Protein AF-A0A1A8XF17-F1 (afdb_monomer)

Nearest PDB structures (foldseek):
  6h8q-assembly1_A  TM=2.492E-01  e=9.725E+00  Saccharomyces cerevisiae S288C

Radius of gyration: 19.48 Å; Cα contacts (8 Å, |Δi|>4): 52; chains: 1; bounding box: 43×56×42 Å

Sequence (97 aa):
MRPCSSDVCLSSSQPVGAMLSAMKELVDPFCLPIRSVDDAQTIVREIEALLSRQNLSLRPPPPMPNTCCGRGCNGCVWQGYYEALAYWREQAERLLR

InterPro domains:
  IPR019180 Oxidoreductase-like, N-terminal [PF09791] (58-94)

Secondary structure (DSSP, 8-state):
---------------HHHHHHHTTTTS-TTT----SHHHHHHHHHHHHHHHHHTT---PPPPPPPS---SS-TTSSSHHHHHHHHHHHHHHHHHHH-

pLDDT: mean 73.59, std 17.93, range [39.44, 94.0]

Organism: NCBI:txid1860102

Foldseek 3Di:
DDDDDDDDDPPPDDDPPVVVVVVCVVDDLLPQDPPDPVNLVVSLVVLVVLCVVVVHDDDHQDDQDPDDPPPDPPDDRNVVSVVSSNVSSVVSVVVND

Structure (mmCIF, N/CA/C/O backbone):
data_AF-A0A1A8XF17-F1
#
_entry.id   AF-A0A1A8XF17-F1
#
loop_
_atom_site.group_PDB
_atom_site.id
_atom_site.type_symbol
_atom_site.label_atom_id
_atom_site.label_alt_id
_atom_site.label_comp_id
_atom_site.label_asym_id
_atom_site.label_entity_id
_atom_site.label_seq_id
_atom_site.pdbx_PDB_ins_code
_atom_site.Cartn_x
_atom_site.Cartn_y
_atom_site.Cartn_z
_atom_site.occupancy
_atom_site.B_iso_or_equiv
_atom_site.auth_seq_id
_atom_site.auth_comp_id
_atom_site.auth_asym_id
_atom_site.auth_atom_id
_atom_site.pdbx_PDB_model_num
ATOM 1 N N . MET A 1 1 ? 32.455 -46.527 24.607 1.00 44.56 1 MET A N 1
ATOM 2 C CA . MET A 1 1 ? 31.786 -46.007 23.396 1.00 44.56 1 MET A CA 1
ATOM 3 C C . MET A 1 1 ? 30.676 -45.055 23.825 1.00 44.56 1 MET A C 1
ATOM 5 O O . MET A 1 1 ? 29.639 -45.506 24.286 1.00 44.56 1 MET A O 1
ATOM 9 N N . ARG A 1 2 ? 30.938 -43.746 23.778 1.00 47.09 2 ARG A N 1
ATOM 10 C CA . ARG A 1 2 ? 29.970 -42.657 23.984 1.00 47.09 2 ARG A CA 1
ATOM 11 C C . ARG A 1 2 ? 30.159 -41.701 22.802 1.00 47.09 2 ARG A C 1
ATOM 13 O O . ARG A 1 2 ? 31.319 -41.402 22.516 1.00 47.09 2 ARG A O 1
ATOM 20 N N . PRO A 1 3 ? 29.107 -41.290 22.083 1.00 50.91 3 PRO A N 1
ATOM 21 C CA . PRO A 1 3 ? 29.280 -40.431 20.923 1.00 50.91 3 PRO A CA 1
ATOM 22 C C . PRO A 1 3 ? 29.590 -38.990 21.345 1.00 50.91 3 PRO A C 1
ATOM 24 O O . PRO A 1 3 ? 29.044 -38.479 22.324 1.00 50.91 3 PRO A O 1
ATOM 27 N N . CYS A 1 4 ? 30.482 -38.361 20.577 1.00 45.56 4 CYS A N 1
ATOM 28 C CA . CYS A 1 4 ? 30.626 -36.915 20.469 1.00 45.56 4 CYS A CA 1
ATOM 29 C C . CYS A 1 4 ? 29.261 -36.274 20.209 1.00 45.56 4 CYS A C 1
ATOM 31 O O . CYS A 1 4 ? 28.590 -36.645 19.251 1.00 45.56 4 CYS A O 1
ATOM 33 N N . SER A 1 5 ? 28.906 -35.263 20.996 1.00 49.75 5 SER A N 1
ATOM 34 C CA . SER A 1 5 ? 27.949 -34.246 20.568 1.00 49.75 5 SER A CA 1
ATOM 35 C C . SER A 1 5 ? 28.570 -32.884 20.852 1.00 49.75 5 SER A C 1
ATOM 37 O O . SER A 1 5 ? 28.277 -32.224 21.844 1.00 49.75 5 SER A O 1
ATOM 39 N N . SER A 1 6 ? 29.509 -32.515 19.983 1.00 55.19 6 SER A N 1
ATOM 40 C CA . SER A 1 6 ? 29.684 -31.119 19.604 1.00 55.19 6 SER A CA 1
ATOM 41 C C . SER A 1 6 ? 28.424 -30.728 18.839 1.00 55.19 6 SER A C 1
ATOM 43 O O . SER A 1 6 ? 28.100 -31.396 17.865 1.00 55.19 6 SER A O 1
ATOM 45 N N . ASP A 1 7 ? 27.683 -29.730 19.301 1.00 49.00 7 ASP A N 1
ATOM 46 C CA . ASP A 1 7 ? 27.601 -28.476 18.554 1.00 49.00 7 ASP A CA 1
ATOM 47 C C . ASP A 1 7 ? 26.852 -27.429 19.380 1.00 49.00 7 ASP A C 1
ATOM 49 O O . ASP A 1 7 ? 25.709 -27.596 19.807 1.00 49.00 7 ASP A O 1
ATOM 53 N N . VAL A 1 8 ? 27.564 -26.340 19.629 1.00 54.56 8 VAL A N 1
ATOM 54 C CA . VAL A 1 8 ? 27.008 -25.058 20.026 1.00 54.56 8 VAL A CA 1
ATOM 55 C C . VAL A 1 8 ? 26.054 -24.602 18.932 1.00 54.56 8 VAL A C 1
ATOM 57 O O . VAL A 1 8 ? 26.486 -24.412 17.809 1.00 54.56 8 VAL A O 1
ATOM 60 N N . CYS A 1 9 ? 24.809 -24.297 19.283 1.00 43.19 9 CYS A N 1
ATOM 61 C CA . CYS A 1 9 ? 24.054 -23.241 18.612 1.00 43.19 9 CYS A CA 1
ATOM 62 C C . CYS A 1 9 ? 23.052 -22.639 19.596 1.00 43.19 9 CYS A C 1
ATOM 64 O O . CYS A 1 9 ? 21.836 -22.792 19.509 1.00 43.19 9 CYS A O 1
ATOM 66 N N . LEU A 1 10 ? 23.624 -21.911 20.555 1.00 49.06 10 LEU A N 1
ATOM 67 C CA . LEU A 1 10 ? 22.990 -20.759 21.171 1.00 49.06 10 LEU A CA 1
ATOM 68 C C . LEU A 1 10 ? 22.669 -19.757 20.046 1.00 49.06 10 LEU A C 1
ATOM 70 O O . LEU A 1 10 ? 23.474 -18.885 19.744 1.00 49.06 10 LEU A O 1
ATOM 74 N N . SER A 1 11 ? 21.511 -19.893 19.399 1.00 42.31 11 SER A N 1
ATOM 75 C CA . SER A 1 11 ? 20.922 -18.806 18.616 1.00 42.31 11 SER A CA 1
ATOM 76 C C . SER A 1 11 ? 19.713 -18.271 19.367 1.00 42.31 11 SER A C 1
ATOM 78 O O . SER A 1 11 ? 18.555 -18.420 18.987 1.00 42.31 11 SER A O 1
ATOM 80 N N . SER A 1 12 ? 20.024 -17.620 20.487 1.00 48.44 12 SER A N 1
ATOM 81 C CA . SER A 1 12 ? 19.280 -16.438 20.892 1.00 48.44 12 SER A CA 1
ATOM 82 C C . SER A 1 12 ? 19.335 -15.460 19.725 1.00 48.44 12 SER A C 1
ATOM 84 O O . SER A 1 12 ? 20.366 -14.837 19.483 1.00 48.44 12 SER A O 1
ATOM 86 N N . SER A 1 13 ? 18.259 -15.342 18.960 1.00 48.69 13 SER A N 1
ATOM 87 C CA . SER A 1 13 ? 18.121 -14.270 17.977 1.00 48.69 13 SER A CA 1
ATOM 88 C C . SER A 1 13 ? 16.658 -13.930 17.773 1.00 48.69 13 SER A C 1
ATOM 90 O O . SER A 1 13 ? 16.085 -14.178 16.722 1.00 48.69 13 SER A O 1
ATOM 92 N N . GLN A 1 14 ? 16.072 -13.337 18.812 1.00 48.03 14 GLN A N 1
ATOM 93 C CA . GLN A 1 14 ? 15.201 -12.161 18.732 1.00 48.03 14 GLN A CA 1
ATOM 94 C C . GLN A 1 14 ? 15.022 -11.610 20.164 1.00 48.03 14 GLN A C 1
ATOM 96 O O . GLN A 1 14 ? 14.900 -12.410 21.088 1.00 48.03 14 GLN A O 1
ATOM 101 N N . PRO A 1 15 ? 15.058 -10.276 20.381 1.00 47.75 15 PRO A N 1
ATOM 102 C CA . PRO A 1 15 ? 14.334 -9.326 19.549 1.00 47.75 15 PRO A CA 1
ATOM 103 C C . PRO A 1 15 ? 15.095 -8.004 19.325 1.00 47.75 15 PRO A C 1
ATOM 105 O O . PRO A 1 15 ? 14.769 -6.982 19.922 1.00 47.75 15 PRO A O 1
ATOM 108 N N . VAL A 1 16 ? 16.044 -7.957 18.384 1.00 47.22 16 VAL A N 1
ATOM 109 C CA . VAL A 1 16 ? 16.478 -6.646 17.841 1.00 47.22 16 VAL A CA 1
ATOM 110 C C . VAL A 1 16 ? 15.350 -5.951 17.057 1.00 47.22 16 VAL A C 1
ATOM 112 O O . VAL A 1 16 ? 15.398 -4.746 16.838 1.00 47.22 16 VAL A O 1
ATOM 115 N N . GLY A 1 17 ? 14.291 -6.688 16.692 1.00 41.28 17 GLY A N 1
ATOM 116 C CA . GLY A 1 17 ? 13.118 -6.149 16.000 1.00 41.28 17 GLY A CA 1
ATOM 117 C C . GLY A 1 17 ? 12.231 -5.242 16.858 1.00 41.28 17 GLY A C 1
ATOM 118 O O . GLY A 1 17 ? 11.660 -4.301 16.327 1.00 41.28 17 GLY A O 1
ATOM 119 N N . ALA A 1 18 ? 12.144 -5.467 18.174 1.00 44.69 18 ALA A N 1
ATOM 120 C CA . ALA A 1 18 ? 11.244 -4.694 19.036 1.00 44.69 18 ALA A CA 1
ATOM 121 C C . ALA A 1 18 ? 11.748 -3.264 19.300 1.00 44.69 18 ALA A C 1
ATOM 123 O O . ALA A 1 18 ? 10.947 -2.344 19.440 1.00 44.69 18 ALA A O 1
ATOM 124 N N . MET A 1 19 ? 13.069 -3.056 19.327 1.00 39.44 19 MET A N 1
ATOM 125 C CA . MET A 1 19 ? 13.643 -1.744 19.645 1.00 39.44 19 MET A CA 1
ATOM 126 C C . MET A 1 19 ? 13.701 -0.808 18.428 1.00 39.44 19 MET A C 1
ATOM 128 O O . MET A 1 19 ? 13.576 0.402 18.588 1.00 39.44 19 MET A O 1
ATOM 132 N N . LEU A 1 20 ? 13.795 -1.351 17.205 1.00 48.31 20 LEU A N 1
ATOM 133 C CA . LEU A 1 20 ? 13.703 -0.549 15.977 1.00 48.31 20 LEU A CA 1
ATOM 134 C C . LEU A 1 20 ? 12.251 -0.139 15.653 1.00 48.31 20 LEU A C 1
ATOM 136 O O . LEU A 1 20 ? 12.040 0.899 15.031 1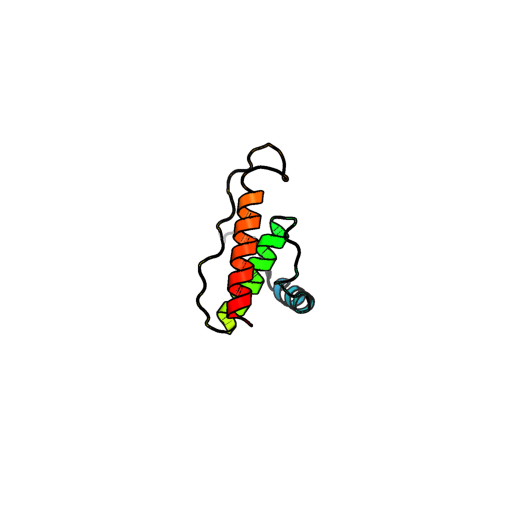.00 48.31 20 LEU A O 1
ATOM 140 N N . SER A 1 21 ? 11.252 -0.895 16.134 1.00 45.81 21 SER A N 1
ATOM 141 C CA . SER A 1 21 ? 9.829 -0.540 16.013 1.00 45.81 21 SER A CA 1
ATOM 142 C C . SER A 1 21 ? 9.460 0.735 16.779 1.00 45.81 21 SER A C 1
ATOM 144 O O . SER A 1 21 ? 8.644 1.511 16.297 1.00 45.81 21 SER A O 1
ATOM 146 N N . ALA A 1 22 ? 10.101 1.007 17.922 1.00 45.59 22 ALA A N 1
ATOM 147 C C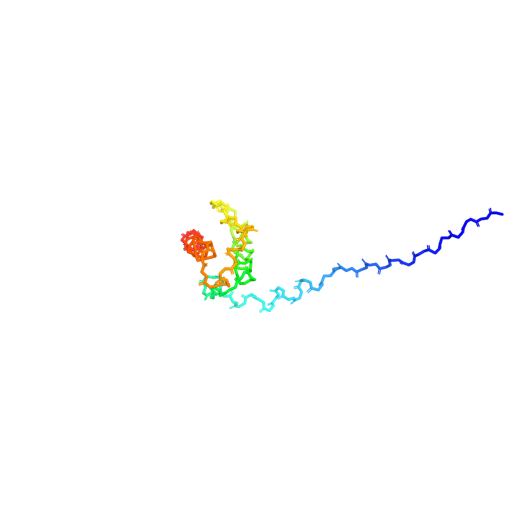A . ALA A 1 22 ? 9.803 2.190 18.737 1.00 45.59 22 ALA A CA 1
ATOM 148 C C . ALA A 1 22 ? 10.285 3.511 18.101 1.00 45.59 22 ALA A C 1
ATOM 150 O O . ALA A 1 22 ? 9.673 4.555 18.300 1.00 45.59 22 ALA A O 1
ATOM 151 N N . MET A 1 23 ? 11.351 3.485 17.290 1.00 47.81 23 MET A N 1
ATOM 152 C CA . MET A 1 23 ? 11.835 4.680 16.574 1.00 47.81 23 MET A CA 1
ATOM 153 C C . MET A 1 23 ? 11.081 4.945 15.261 1.00 47.81 23 MET A C 1
ATOM 155 O O . MET A 1 23 ? 11.262 5.995 14.647 1.00 47.81 23 MET A O 1
ATOM 159 N N . LYS A 1 24 ? 10.234 4.001 14.836 1.00 51.31 24 LYS A N 1
ATOM 160 C CA . LYS A 1 24 ? 9.408 4.088 13.627 1.00 51.31 24 LYS A CA 1
ATOM 161 C C . LYS A 1 24 ? 8.019 4.682 13.894 1.00 51.31 24 LYS A C 1
ATOM 163 O O . LYS A 1 24 ? 7.356 5.101 12.954 1.00 51.31 24 LYS A O 1
ATOM 168 N N . GLU A 1 25 ? 7.614 4.789 15.163 1.00 50.62 25 GLU A N 1
ATOM 169 C CA . GLU A 1 25 ? 6.264 5.217 15.569 1.00 50.62 25 GLU A CA 1
ATOM 170 C C . GLU A 1 25 ? 5.917 6.682 15.249 1.00 50.62 25 GLU A C 1
ATOM 172 O O . GLU A 1 25 ? 4.746 7.047 15.281 1.00 50.62 25 GLU A O 1
ATOM 177 N N . LEU A 1 26 ? 6.892 7.532 14.909 1.00 57.12 26 LEU A N 1
ATOM 178 C CA . LEU A 1 26 ? 6.630 8.931 14.528 1.00 57.12 26 LEU A CA 1
ATOM 179 C C . LEU A 1 26 ? 6.521 9.150 13.014 1.00 57.12 26 LEU A C 1
ATOM 181 O O . LEU A 1 26 ? 6.232 10.262 12.573 1.00 57.12 26 LEU A O 1
ATOM 185 N N . VAL A 1 27 ? 6.7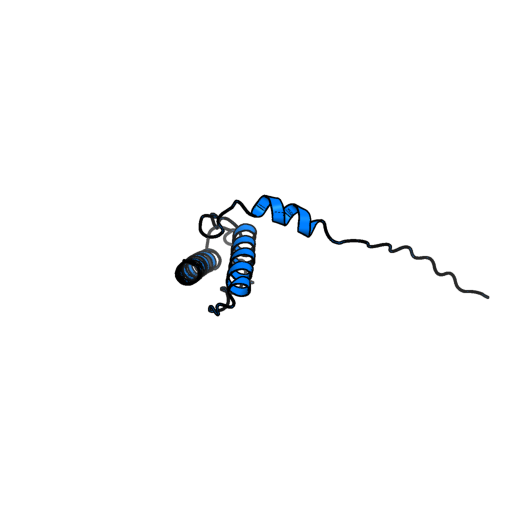81 8.121 12.210 1.00 67.94 27 VAL A N 1
ATOM 186 C CA . VAL A 1 27 ? 6.687 8.208 10.756 1.00 67.94 27 VAL A CA 1
ATOM 187 C C . VAL A 1 27 ? 5.289 7.765 10.337 1.00 67.94 27 VAL A C 1
ATOM 189 O O . VAL A 1 27 ? 4.925 6.600 10.467 1.00 67.94 27 VAL A O 1
ATOM 192 N N . ASP A 1 28 ? 4.496 8.716 9.842 1.00 81.31 28 ASP A N 1
ATOM 193 C CA . ASP A 1 28 ? 3.175 8.427 9.292 1.00 81.31 28 ASP A CA 1
ATOM 194 C C . ASP A 1 28 ? 3.318 7.513 8.055 1.00 81.31 28 ASP A C 1
ATOM 196 O O . ASP A 1 28 ? 3.876 7.956 7.038 1.00 81.31 28 ASP A O 1
ATOM 200 N N . PRO A 1 29 ? 2.830 6.253 8.092 1.00 84.00 29 PRO A N 1
ATOM 201 C CA . PRO A 1 29 ? 2.928 5.339 6.955 1.00 84.00 29 PRO A CA 1
ATOM 202 C C . PRO A 1 29 ? 2.187 5.848 5.713 1.00 84.00 29 PRO A C 1
ATOM 204 O O . PRO A 1 29 ? 2.502 5.431 4.595 1.00 84.00 29 PRO A O 1
ATOM 207 N N . PHE A 1 30 ? 1.254 6.791 5.878 1.00 86.75 30 PHE A N 1
ATOM 208 C CA . PHE A 1 30 ? 0.547 7.424 4.768 1.00 86.75 30 PHE A CA 1
ATOM 209 C C . PHE A 1 30 ? 1.397 8.480 4.041 1.00 86.75 30 PHE A C 1
ATOM 211 O O . PHE A 1 30 ? 1.252 8.652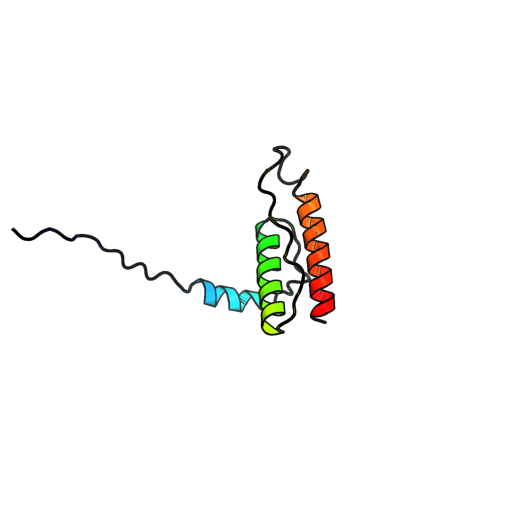 2.830 1.00 86.75 30 PHE A O 1
ATOM 218 N N . CYS A 1 31 ? 2.359 9.105 4.729 1.00 86.81 31 CYS A N 1
ATOM 219 C CA . CYS A 1 31 ? 3.228 10.150 4.173 1.00 86.81 31 CYS A CA 1
ATOM 220 C C . CYS A 1 31 ? 4.586 9.637 3.659 1.00 86.81 31 CYS A C 1
ATOM 222 O O . CYS A 1 31 ? 5.326 10.381 3.010 1.00 86.81 31 CYS A O 1
ATOM 224 N N . LEU A 1 32 ? 4.933 8.376 3.927 1.00 85.00 32 LEU A N 1
ATOM 225 C CA . LEU A 1 32 ? 6.193 7.779 3.480 1.00 85.00 32 LEU A CA 1
ATOM 226 C C . LEU A 1 32 ? 6.300 7.717 1.941 1.00 85.00 32 LEU A C 1
ATOM 228 O O . LEU A 1 32 ? 5.351 7.301 1.266 1.00 85.00 32 LEU A O 1
ATOM 232 N N . PRO A 1 33 ? 7.449 8.094 1.348 1.00 84.50 33 PRO A N 1
ATOM 233 C CA . PRO A 1 33 ? 7.650 7.979 -0.089 1.00 84.50 33 PRO A CA 1
ATOM 234 C C . PRO A 1 33 ? 7.940 6.522 -0.492 1.00 84.50 33 PRO A C 1
ATOM 236 O O . PRO A 1 33 ? 8.807 5.877 0.084 1.00 84.50 33 PRO A O 1
ATOM 239 N N . ILE A 1 34 ? 7.267 6.019 -1.532 1.00 84.94 34 ILE A N 1
ATOM 240 C CA . ILE A 1 34 ? 7.505 4.677 -2.093 1.00 84.94 34 ILE A CA 1
ATOM 241 C C . ILE A 1 34 ? 8.582 4.792 -3.181 1.00 84.94 34 ILE A C 1
ATOM 243 O O . ILE A 1 34 ? 8.267 5.002 -4.351 1.00 84.94 34 ILE A O 1
ATOM 247 N N . ARG A 1 35 ? 9.865 4.745 -2.801 1.00 80.44 35 ARG A N 1
ATOM 248 C CA . ARG A 1 35 ? 10.997 4.883 -3.747 1.00 80.44 35 ARG A CA 1
ATOM 249 C C . ARG A 1 35 ? 11.660 3.552 -4.062 1.00 80.44 35 ARG A C 1
ATOM 251 O O . ARG A 1 35 ? 12.349 3.419 -5.071 1.00 80.44 35 ARG A O 1
ATOM 258 N N . SER A 1 36 ? 11.460 2.582 -3.186 1.00 80.62 36 SER A N 1
ATOM 259 C CA . SER A 1 36 ? 12.067 1.272 -3.261 1.00 80.62 36 SER A CA 1
ATOM 260 C C . SER A 1 36 ? 11.100 0.189 -2.802 1.00 80.62 36 SER A C 1
ATOM 262 O O . SER A 1 36 ? 10.033 0.438 -2.234 1.00 80.62 36 SER A O 1
ATOM 264 N N . VAL A 1 37 ? 11.512 -1.049 -3.044 1.00 81.75 37 VAL A N 1
ATOM 265 C CA . VAL A 1 37 ? 10.804 -2.240 -2.584 1.00 81.75 37 VAL A CA 1
ATOM 266 C C . VAL A 1 37 ? 10.769 -2.312 -1.053 1.00 81.75 37 VAL A C 1
ATOM 268 O O . VAL A 1 37 ? 9.763 -2.738 -0.491 1.00 81.75 37 VAL A O 1
ATOM 271 N N . ASP A 1 38 ? 11.827 -1.846 -0.387 1.00 83.44 38 ASP A N 1
ATOM 272 C CA . ASP A 1 38 ? 11.902 -1.802 1.076 1.00 83.44 38 ASP A CA 1
ATOM 273 C C . ASP A 1 38 ? 10.887 -0.806 1.659 1.00 83.44 38 ASP A C 1
ATOM 275 O O . ASP A 1 38 ? 10.110 -1.164 2.547 1.00 83.44 38 ASP A O 1
ATOM 279 N N . ASP A 1 39 ? 10.788 0.396 1.069 1.00 84.75 39 ASP A N 1
ATOM 280 C CA . ASP A 1 39 ? 9.777 1.392 1.457 1.00 84.75 39 ASP A CA 1
ATOM 281 C C . ASP A 1 39 ? 8.361 0.818 1.311 1.00 84.75 39 ASP A C 1
ATOM 283 O O . ASP A 1 39 ? 7.529 0.935 2.213 1.00 84.75 39 ASP A O 1
ATOM 287 N N . ALA A 1 40 ? 8.098 0.149 0.182 1.00 86.69 40 ALA A N 1
ATOM 288 C CA . ALA A 1 40 ? 6.819 -0.491 -0.096 1.00 86.69 40 ALA A CA 1
ATOM 289 C C . ALA A 1 40 ? 6.462 -1.548 0.962 1.00 86.69 40 ALA A C 1
ATOM 291 O O . ALA A 1 40 ? 5.351 -1.541 1.490 1.00 86.69 40 ALA A O 1
ATOM 292 N N . GLN A 1 41 ? 7.400 -2.436 1.301 1.00 86.38 41 GLN A N 1
ATOM 293 C CA . GLN A 1 41 ? 7.192 -3.463 2.326 1.00 86.38 41 GLN A CA 1
ATOM 294 C C . GLN A 1 41 ? 6.988 -2.857 3.714 1.00 86.38 41 GLN A C 1
ATOM 296 O O . GLN A 1 41 ? 6.148 -3.331 4.479 1.00 86.38 41 GLN A O 1
ATOM 301 N N . THR A 1 42 ? 7.732 -1.800 4.032 1.00 89.38 42 THR A N 1
ATOM 302 C CA . THR A 1 42 ? 7.565 -1.046 5.270 1.00 89.38 42 THR A CA 1
ATOM 303 C C . THR A 1 42 ? 6.148 -0.492 5.380 1.00 89.38 42 THR A C 1
ATOM 305 O O . THR A 1 42 ? 5.488 -0.758 6.379 1.00 89.38 42 THR A O 1
ATOM 308 N N . ILE A 1 43 ? 5.655 0.206 4.356 1.00 89.56 43 ILE A N 1
ATOM 309 C CA . ILE A 1 43 ? 4.313 0.804 4.359 1.00 89.56 43 ILE A CA 1
ATOM 310 C C . ILE A 1 43 ? 3.228 -0.265 4.517 1.00 89.56 43 ILE A C 1
ATOM 312 O O . ILE A 1 43 ? 2.328 -0.095 5.336 1.00 89.56 43 ILE A O 1
ATOM 316 N N . VAL A 1 44 ? 3.326 -1.378 3.778 1.00 90.44 44 VAL A N 1
ATOM 317 C CA . VAL A 1 44 ? 2.365 -2.489 3.882 1.00 90.44 44 VAL A CA 1
ATOM 318 C C . VAL A 1 44 ? 2.299 -3.015 5.312 1.00 90.44 44 VAL A C 1
ATOM 320 O O . VAL A 1 44 ? 1.215 -3.066 5.886 1.00 90.44 44 VAL A O 1
ATOM 323 N N . ARG A 1 45 ? 3.453 -3.330 5.913 1.00 90.31 45 ARG A N 1
ATOM 324 C CA . ARG A 1 45 ? 3.517 -3.882 7.272 1.00 90.31 45 ARG A CA 1
ATOM 325 C C . ARG A 1 45 ? 2.911 -2.948 8.316 1.00 90.31 45 ARG A C 1
ATOM 327 O O . ARG A 1 45 ? 2.179 -3.416 9.183 1.00 90.31 45 ARG A O 1
ATOM 334 N N . GLU A 1 46 ? 3.210 -1.651 8.242 1.00 89.75 46 GLU A N 1
ATOM 335 C CA . GLU A 1 46 ? 2.666 -0.678 9.198 1.00 89.75 46 GLU A CA 1
ATOM 336 C C . GLU A 1 46 ? 1.147 -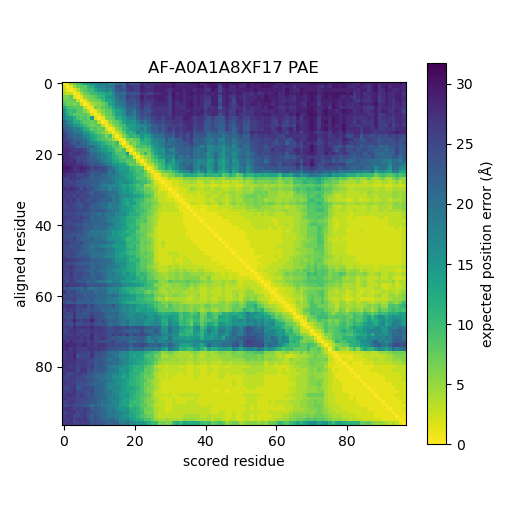0.525 9.040 1.00 89.75 46 GLU A C 1
ATOM 338 O O . GLU A 1 46 ? 0.410 -0.564 10.024 1.00 89.75 46 GLU A O 1
ATOM 343 N N . ILE A 1 47 ? 0.648 -0.411 7.806 1.00 90.06 47 ILE A N 1
ATOM 344 C CA . ILE A 1 47 ? -0.789 -0.247 7.549 1.00 90.06 47 ILE A CA 1
ATOM 345 C C . ILE A 1 47 ? -1.570 -1.504 7.939 1.00 90.06 47 ILE A C 1
ATOM 347 O O . ILE A 1 47 ? -2.622 -1.396 8.566 1.00 90.06 47 ILE A O 1
ATOM 351 N N . GLU A 1 48 ? -1.061 -2.697 7.627 1.00 90.62 48 GLU A N 1
ATOM 352 C CA . GLU A 1 48 ? -1.684 -3.954 8.053 1.00 90.62 48 GLU A CA 1
ATOM 353 C C . GLU A 1 48 ? -1.743 -4.069 9.580 1.00 90.62 48 GLU A C 1
ATOM 355 O O . GLU A 1 48 ? -2.762 -4.506 10.124 1.00 90.62 48 GLU A O 1
ATOM 360 N N . ALA A 1 49 ? -0.701 -3.623 10.291 1.00 88.88 49 ALA A N 1
ATOM 361 C CA . ALA A 1 49 ? -0.714 -3.568 11.748 1.00 88.88 49 ALA A CA 1
ATOM 362 C C . ALA A 1 49 ? -1.787 -2.598 12.275 1.00 88.88 49 ALA A C 1
ATOM 364 O O . ALA A 1 49 ? -2.509 -2.942 13.213 1.00 88.88 49 ALA A O 1
ATOM 365 N N . LEU A 1 50 ? -1.950 -1.420 11.661 1.00 89.69 50 LEU A N 1
ATOM 366 C CA . LEU A 1 50 ? -2.996 -0.459 12.034 1.00 89.69 50 LEU A CA 1
ATOM 367 C C . LEU A 1 50 ? -4.408 -1.009 11.787 1.00 89.69 50 LEU A C 1
ATOM 369 O O . LEU A 1 50 ? -5.253 -0.946 12.681 1.00 89.69 50 LEU A O 1
ATOM 373 N N . LEU A 1 51 ? -4.652 -1.597 10.613 1.00 90.00 51 LEU A N 1
ATOM 374 C CA . LEU A 1 51 ? -5.937 -2.214 10.269 1.00 90.00 51 LEU A CA 1
ATOM 375 C C . LEU A 1 51 ? -6.279 -3.362 11.224 1.00 90.00 51 LEU A C 1
ATOM 377 O O . LEU A 1 51 ? -7.404 -3.441 11.714 1.00 90.00 51 LEU A O 1
ATOM 381 N N . SER A 1 52 ? -5.292 -4.200 11.555 1.00 88.94 52 SER A N 1
ATOM 382 C CA . SER A 1 52 ? -5.462 -5.310 12.500 1.00 88.94 52 SER A CA 1
ATOM 383 C C . SER A 1 52 ? -5.807 -4.814 13.905 1.00 88.94 52 SER A C 1
ATOM 385 O O . SER A 1 52 ? -6.689 -5.371 14.552 1.00 88.94 52 SER A O 1
ATOM 387 N N . ARG A 1 53 ? -5.166 -3.732 14.371 1.00 87.56 53 ARG A N 1
ATOM 388 C CA . ARG A 1 53 ? -5.455 -3.121 15.682 1.00 87.56 53 ARG A CA 1
ATOM 389 C C . ARG A 1 53 ? -6.873 -2.560 15.778 1.00 87.56 53 ARG A C 1
ATOM 391 O O . ARG A 1 53 ? -7.442 -2.578 16.863 1.00 87.56 53 ARG A O 1
ATOM 398 N N . GLN A 1 54 ? -7.432 -2.075 14.670 1.00 90.06 54 GLN A N 1
ATOM 399 C CA . GLN A 1 54 ? -8.812 -1.579 14.604 1.00 90.06 54 GLN A CA 1
ATOM 400 C C . GLN A 1 54 ? -9.822 -2.643 14.143 1.00 90.06 54 GLN A C 1
ATOM 402 O O . GLN A 1 54 ? -11.009 -2.354 14.022 1.00 90.06 54 GLN A O 1
ATOM 407 N N . ASN A 1 55 ? -9.366 -3.877 13.899 1.00 90.62 55 ASN A N 1
ATOM 408 C CA . ASN A 1 55 ? -10.178 -4.981 13.392 1.00 90.62 55 ASN A CA 1
ATOM 409 C C . ASN A 1 55 ? -10.934 -4.628 12.088 1.00 90.62 55 ASN A C 1
ATOM 411 O O . ASN A 1 55 ? -12.062 -5.074 11.859 1.00 90.62 55 ASN A O 1
ATOM 415 N N . LEU A 1 56 ? -10.306 -3.811 11.235 1.00 90.31 56 LEU A N 1
ATOM 416 C CA . LEU A 1 56 ? -10.832 -3.387 9.940 1.00 90.31 56 LEU A CA 1
ATOM 417 C C . LEU A 1 56 ? -10.378 -4.353 8.846 1.00 90.31 56 LEU A C 1
ATOM 419 O O . LEU A 1 56 ? -9.210 -4.734 8.774 1.00 90.31 56 LEU A O 1
ATOM 423 N N . SER A 1 57 ? -11.302 -4.729 7.963 1.00 86.44 57 SER A N 1
ATOM 424 C CA . SER A 1 57 ? -11.004 -5.587 6.817 1.00 86.44 57 SER A CA 1
ATOM 425 C C . SER A 1 57 ? -10.827 -4.739 5.559 1.00 86.44 57 SER A C 1
ATOM 427 O O . SER A 1 57 ? -11.759 -4.069 5.116 1.00 86.44 57 SER A O 1
ATOM 429 N N . LEU A 1 58 ? -9.627 -4.779 4.978 1.00 89.69 58 LEU A N 1
ATOM 430 C CA . LEU A 1 58 ? -9.316 -4.205 3.671 1.00 89.69 58 LEU A CA 1
ATOM 431 C C . LEU A 1 58 ? -8.893 -5.325 2.715 1.00 89.69 58 LEU A C 1
ATOM 433 O O . LEU A 1 58 ? -8.424 -6.384 3.131 1.00 89.69 58 LEU A O 1
ATOM 437 N N . ARG A 1 59 ? -9.034 -5.071 1.411 1.00 89.75 59 ARG A N 1
ATOM 438 C CA . ARG A 1 59 ? -8.436 -5.896 0.354 1.00 89.75 59 ARG A CA 1
ATOM 439 C C . ARG A 1 59 ? -6.948 -6.163 0.666 1.00 89.75 59 ARG A C 1
ATOM 441 O O . ARG A 1 59 ? -6.269 -5.246 1.136 1.00 89.75 59 ARG A O 1
ATOM 448 N N . PRO A 1 60 ? -6.416 -7.352 0.335 1.00 87.31 60 PRO A N 1
ATOM 449 C CA . PRO A 1 60 ? -4.995 -7.627 0.509 1.00 87.31 60 PRO A CA 1
ATOM 450 C C . PRO A 1 60 ? -4.130 -6.650 -0.310 1.00 87.31 60 PRO A C 1
ATOM 452 O O . PRO A 1 60 ? -4.557 -6.207 -1.391 1.00 87.31 60 PRO A O 1
ATOM 455 N N . PRO A 1 61 ? -2.924 -6.311 0.179 1.00 88.56 61 PRO A N 1
ATOM 456 C CA . PRO A 1 61 ? -1.988 -5.472 -0.558 1.00 88.56 61 PRO A CA 1
ATOM 457 C C . PRO A 1 61 ? -1.622 -6.121 -1.907 1.00 88.56 61 PRO A C 1
ATOM 459 O O . PRO A 1 61 ? -1.706 -7.346 -2.058 1.00 88.56 61 PRO A O 1
ATOM 462 N N . PRO A 1 62 ? -1.241 -5.324 -2.923 1.00 86.38 62 PRO A N 1
ATOM 463 C CA . PRO A 1 62 ? -0.812 -5.871 -4.206 1.00 86.38 62 PRO A CA 1
ATOM 464 C C . PRO A 1 62 ? 0.395 -6.811 -4.018 1.00 86.38 62 PRO A C 1
ATOM 466 O O . PRO A 1 62 ? 1.302 -6.486 -3.251 1.00 86.38 62 PRO A O 1
ATOM 469 N N . PRO A 1 63 ? 0.438 -7.968 -4.706 1.00 82.56 63 PRO A N 1
ATOM 470 C CA . PRO A 1 63 ? 1.568 -8.882 -4.605 1.00 82.56 63 PRO A CA 1
ATOM 471 C C . PRO A 1 63 ? 2.815 -8.267 -5.241 1.00 82.56 63 PRO A C 1
ATOM 473 O O . PRO A 1 63 ? 2.739 -7.611 -6.283 1.00 82.56 63 PRO A O 1
ATOM 476 N N . MET A 1 64 ? 3.974 -8.513 -4.628 1.00 78.56 64 MET A N 1
ATOM 477 C CA . MET A 1 64 ? 5.250 -8.075 -5.183 1.0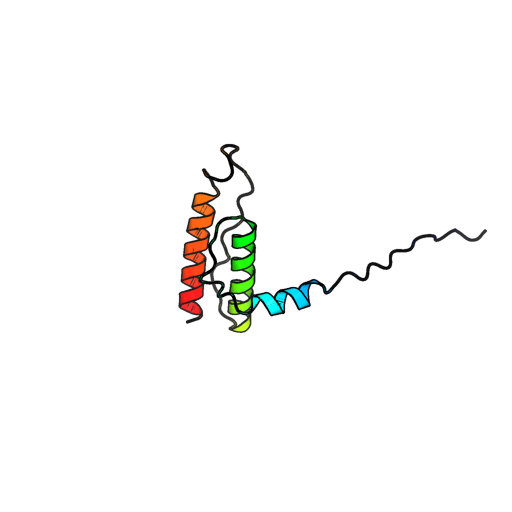0 78.56 64 MET A CA 1
ATOM 478 C C . MET A 1 64 ? 5.494 -8.756 -6.538 1.00 78.56 64 MET A C 1
ATOM 480 O O . MET A 1 64 ? 5.333 -9.976 -6.647 1.00 78.56 64 MET A O 1
ATOM 484 N N . PRO A 1 65 ? 5.909 -8.009 -7.572 1.00 74.31 65 PRO A N 1
ATOM 485 C CA . PRO A 1 65 ? 6.269 -8.617 -8.838 1.00 74.31 65 PRO A CA 1
ATOM 486 C C . PRO A 1 65 ? 7.520 -9.490 -8.685 1.00 74.31 65 PRO A C 1
ATOM 488 O O . PRO A 1 65 ? 8.521 -9.083 -8.102 1.00 74.31 65 PRO A O 1
ATOM 491 N N . ASN A 1 66 ? 7.468 -10.700 -9.238 1.00 68.81 66 ASN A N 1
ATOM 492 C CA . ASN A 1 66 ? 8.550 -11.690 -9.184 1.00 68.81 66 ASN A CA 1
ATOM 493 C C . ASN A 1 66 ? 9.539 -11.581 -10.358 1.00 68.81 66 ASN A C 1
ATOM 495 O O . ASN A 1 66 ? 10.620 -12.165 -10.316 1.00 68.81 66 ASN A O 1
ATOM 499 N N . THR A 1 67 ? 9.196 -10.827 -11.402 1.00 64.75 67 THR A N 1
ATOM 500 C CA . THR A 1 67 ? 10.037 -10.635 -12.585 1.00 64.75 67 THR A CA 1
ATOM 501 C C . THR A 1 67 ? 10.540 -9.203 -12.662 1.00 64.75 67 THR A C 1
ATOM 503 O O . THR A 1 67 ? 9.771 -8.285 -12.938 1.00 64.75 67 THR A O 1
ATOM 506 N N . CYS A 1 68 ? 11.846 -9.002 -12.505 1.00 66.19 68 CYS A N 1
ATOM 507 C CA . CYS A 1 68 ? 12.471 -7.765 -12.953 1.00 66.19 68 CYS A CA 1
ATOM 508 C C . CYS A 1 68 ? 12.567 -7.808 -14.484 1.00 66.19 68 CYS A C 1
ATOM 510 O O . CYS A 1 68 ? 13.171 -8.716 -15.047 1.00 66.19 68 CYS A O 1
ATOM 512 N N . CYS A 1 69 ? 11.985 -6.830 -15.173 1.00 65.06 69 CYS A N 1
ATOM 513 C CA . CYS A 1 69 ? 11.966 -6.751 -16.638 1.00 65.06 69 CYS A CA 1
ATOM 514 C C . CYS A 1 69 ? 13.347 -6.490 -17.284 1.00 65.06 69 CYS A C 1
ATOM 516 O O . CYS A 1 69 ? 13.423 -6.266 -18.492 1.00 65.06 69 CYS A O 1
ATOM 518 N N . GLY A 1 70 ? 14.430 -6.458 -16.497 1.00 62.81 70 GLY A N 1
ATOM 519 C CA . GLY A 1 70 ? 15.807 -6.268 -16.965 1.00 62.81 70 GLY A CA 1
ATOM 520 C C . GLY A 1 70 ? 16.129 -4.866 -17.495 1.00 62.81 70 GLY A C 1
ATOM 521 O O . GLY A 1 70 ? 17.288 -4.574 -17.763 1.00 62.81 70 GLY A O 1
ATOM 522 N N . ARG A 1 71 ? 15.138 -3.969 -17.600 1.00 60.25 71 ARG A N 1
ATOM 523 C CA . ARG A 1 71 ? 15.286 -2.569 -18.050 1.00 60.25 71 ARG A CA 1
ATOM 524 C C . ARG A 1 71 ? 15.651 -1.590 -16.923 1.00 60.25 71 ARG A C 1
ATOM 526 O O . ARG A 1 71 ? 15.505 -0.381 -17.071 1.00 60.25 71 ARG A O 1
ATOM 533 N N . GLY A 1 72 ? 16.162 -2.116 -15.811 1.00 59.31 72 GLY A N 1
ATOM 534 C CA . GLY A 1 72 ? 16.514 -1.357 -14.613 1.00 59.31 72 GLY A CA 1
ATOM 535 C C . GLY A 1 72 ? 15.348 -1.175 -13.636 1.00 59.31 72 GLY A C 1
ATOM 536 O O . GLY A 1 72 ? 14.196 -1.487 -13.931 1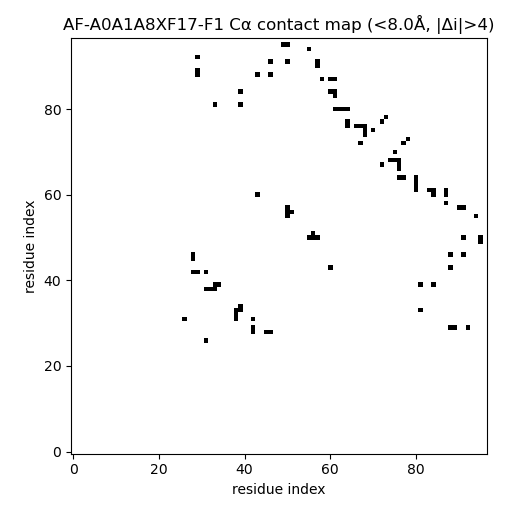.00 59.31 72 GLY A O 1
ATOM 537 N N . CYS A 1 73 ? 15.659 -0.653 -12.446 1.00 57.34 73 CYS A N 1
ATOM 538 C CA . CYS A 1 73 ? 14.699 -0.459 -11.348 1.00 57.34 73 CYS A CA 1
ATOM 539 C C . CYS A 1 73 ? 13.621 0.604 -11.637 1.00 57.34 73 CYS A C 1
ATOM 541 O O . CYS A 1 73 ? 12.707 0.775 -10.837 1.00 57.34 73 CYS A O 1
ATOM 543 N N . ASN A 1 74 ? 13.726 1.306 -12.772 1.00 53.09 74 ASN A N 1
ATOM 544 C CA . ASN A 1 74 ? 12.925 2.480 -13.120 1.00 53.09 74 ASN A CA 1
ATOM 545 C C . ASN A 1 74 ? 12.038 2.283 -14.368 1.00 53.09 74 ASN A C 1
ATOM 547 O O . ASN A 1 74 ? 11.719 3.262 -15.037 1.00 53.09 74 ASN A O 1
ATOM 551 N N . GLY A 1 75 ? 11.614 1.054 -14.708 1.00 60.81 75 GLY A N 1
ATOM 552 C CA . GLY A 1 75 ? 10.598 0.906 -15.761 1.00 60.81 75 GLY A CA 1
ATOM 553 C C . GLY A 1 75 ? 10.169 -0.511 -16.146 1.00 60.81 75 GLY A C 1
ATOM 554 O O . GLY A 1 75 ? 10.940 -1.234 -16.765 1.00 60.81 75 GLY A O 1
ATOM 555 N N . CYS A 1 76 ? 8.875 -0.798 -15.922 1.00 69.00 76 CYS A N 1
ATOM 556 C CA . CYS A 1 76 ? 8.052 -1.964 -16.307 1.00 69.00 76 CYS A CA 1
ATOM 557 C C . CYS A 1 76 ? 7.886 -3.027 -15.197 1.00 69.00 76 CYS A C 1
ATOM 559 O O . CYS A 1 76 ? 8.855 -3.602 -14.723 1.00 69.00 76 CYS A O 1
ATOM 561 N N . VAL A 1 77 ? 6.634 -3.270 -14.794 1.00 77.62 77 VAL A N 1
ATOM 562 C CA . VAL A 1 77 ? 6.126 -3.962 -13.584 1.00 77.62 77 VAL A CA 1
ATOM 563 C C . VAL A 1 77 ? 6.200 -3.171 -12.273 1.00 77.62 77 VAL A C 1
ATOM 565 O O . VAL A 1 77 ? 5.177 -3.030 -11.609 1.00 77.62 77 VAL A O 1
ATOM 568 N N . TRP A 1 78 ? 7.352 -2.591 -11.923 1.00 78.50 78 TRP A N 1
ATOM 569 C CA . TRP A 1 78 ? 7.508 -1.895 -10.636 1.00 78.50 78 TRP A CA 1
ATOM 570 C C . TRP A 1 78 ? 6.675 -0.615 -10.535 1.00 78.50 78 TRP A C 1
ATOM 572 O O . TRP A 1 78 ? 6.092 -0.355 -9.493 1.00 78.50 78 TRP A O 1
ATOM 582 N N . GLN A 1 79 ? 6.538 0.138 -11.630 1.00 80.94 79 GLN A N 1
ATOM 583 C CA . GLN A 1 79 ? 5.702 1.343 -11.668 1.00 80.94 79 GLN A CA 1
ATOM 584 C C . GLN A 1 79 ? 4.224 1.023 -11.397 1.00 80.94 79 GLN A C 1
ATOM 586 O O . GLN A 1 79 ? 3.639 1.600 -10.489 1.00 80.94 79 GLN A O 1
ATOM 591 N N . GLY A 1 80 ? 3.660 0.034 -12.101 1.00 84.44 80 GLY A N 1
ATOM 592 C CA . GLY A 1 80 ? 2.277 -0.395 -11.873 1.00 84.44 80 GLY A CA 1
ATOM 593 C C . GLY A 1 80 ? 2.066 -0.993 -10.479 1.00 84.44 80 GLY A C 1
ATOM 594 O O . GLY A 1 80 ? 1.015 -0.795 -9.876 1.00 84.44 80 GLY A O 1
ATOM 595 N N . TYR A 1 81 ? 3.079 -1.672 -9.930 1.00 86.56 81 TYR A N 1
ATOM 596 C CA . TYR A 1 81 ? 3.061 -2.120 -8.539 1.00 86.56 81 TYR A CA 1
ATOM 597 C C . TYR A 1 81 ? 3.013 -0.938 -7.560 1.00 86.56 81 TYR A C 1
ATOM 599 O O . TYR A 1 81 ? 2.173 -0.935 -6.663 1.00 86.56 81 TYR A O 1
ATOM 607 N N . TYR A 1 82 ? 3.855 0.085 -7.743 1.00 87.06 82 TYR A N 1
ATOM 608 C CA . TYR A 1 82 ? 3.863 1.267 -6.878 1.00 87.06 82 TYR A CA 1
ATOM 609 C C . TYR A 1 82 ? 2.573 2.087 -6.989 1.00 87.06 82 TYR A C 1
ATOM 611 O O . TYR A 1 82 ? 2.067 2.539 -5.966 1.00 87.06 82 TYR A O 1
ATOM 619 N N . GLU A 1 83 ? 1.993 2.224 -8.184 1.00 88.38 83 GLU A N 1
ATOM 620 C CA . GLU A 1 83 ? 0.685 2.867 -8.378 1.00 88.38 83 GLU A CA 1
ATOM 621 C C . GLU A 1 83 ? -0.437 2.082 -7.684 1.00 88.38 83 GLU A C 1
ATOM 623 O O . GLU A 1 83 ? -1.237 2.653 -6.940 1.00 88.38 83 GLU A O 1
ATOM 628 N N . ALA A 1 84 ? -0.470 0.756 -7.856 1.00 90.75 84 ALA A N 1
ATOM 629 C CA . ALA A 1 84 ? -1.441 -0.100 -7.180 1.00 90.75 84 ALA A CA 1
ATOM 630 C C . ALA A 1 84 ? -1.287 -0.055 -5.653 1.00 90.75 84 ALA A C 1
ATOM 632 O O . ALA A 1 84 ? -2.285 -0.107 -4.929 1.00 90.75 84 ALA A O 1
ATOM 633 N N . LEU A 1 85 ? -0.049 0.049 -5.162 1.00 91.56 85 LEU A N 1
ATOM 634 C CA . LEU A 1 85 ? 0.248 0.154 -3.740 1.00 91.56 85 LEU A CA 1
ATOM 635 C C . LEU A 1 85 ? -0.155 1.518 -3.173 1.00 91.56 85 LEU A C 1
ATOM 637 O O . LEU A 1 85 ? -0.745 1.569 -2.096 1.00 91.56 85 LEU A O 1
ATOM 641 N N . ALA A 1 86 ? 0.106 2.607 -3.900 1.00 90.81 86 ALA A N 1
ATOM 642 C CA . ALA A 1 86 ? -0.341 3.944 -3.524 1.00 90.81 86 ALA A CA 1
ATOM 643 C C . ALA A 1 86 ? -1.873 4.008 -3.428 1.00 90.81 86 ALA A C 1
ATOM 645 O O . ALA A 1 86 ? -2.402 4.475 -2.422 1.00 90.81 86 ALA A O 1
ATOM 646 N N . TYR A 1 87 ? -2.584 3.437 -4.406 1.00 92.25 87 TYR A N 1
ATOM 647 C CA . TYR A 1 87 ? -4.044 3.344 -4.364 1.00 92.25 87 TYR A CA 1
ATOM 648 C C . TYR A 1 87 ? -4.544 2.508 -3.176 1.00 92.25 87 TYR A C 1
ATOM 650 O O . TYR A 1 87 ? -5.484 2.895 -2.488 1.00 92.25 87 TYR A O 1
ATOM 658 N N . TRP A 1 88 ? -3.912 1.363 -2.895 1.00 94.00 88 TRP A N 1
ATOM 659 C CA . TRP A 1 88 ? -4.251 0.552 -1.721 1.00 94.00 88 TRP A CA 1
ATOM 660 C C . TRP A 1 88 ? -4.049 1.323 -0.409 1.00 94.00 88 TRP A C 1
ATOM 662 O O . TRP A 1 88 ? -4.909 1.278 0.471 1.00 94.00 88 TRP A O 1
ATOM 672 N N . ARG A 1 89 ? -2.954 2.080 -0.305 1.00 92.25 89 ARG A N 1
ATOM 673 C CA . ARG A 1 89 ? -2.662 2.941 0.843 1.00 92.25 89 ARG A CA 1
ATOM 674 C C . ARG A 1 89 ? -3.735 4.008 1.050 1.00 92.25 89 ARG A C 1
ATOM 676 O O . ARG A 1 89 ? -4.183 4.175 2.177 1.00 92.25 89 ARG A O 1
ATOM 683 N N . GLU A 1 90 ? -4.181 4.684 -0.008 1.00 92.19 90 GLU A N 1
ATOM 684 C CA . GLU A 1 90 ? -5.281 5.659 0.084 1.00 92.19 90 GLU A CA 1
ATOM 685 C C . GLU A 1 90 ? -6.579 5.020 0.597 1.00 92.19 90 GLU A C 1
ATOM 687 O O . GLU A 1 90 ? -7.308 5.616 1.387 1.00 92.19 90 GLU A O 1
ATOM 692 N N . GLN A 1 91 ? -6.876 3.790 0.169 1.00 92.75 91 GLN A N 1
ATOM 693 C CA . GLN A 1 91 ? -8.049 3.058 0.652 1.00 92.75 91 GLN A CA 1
ATOM 694 C C . GLN A 1 91 ? -7.936 2.737 2.144 1.00 92.75 91 GLN A C 1
ATOM 696 O O . GLN A 1 91 ? -8.922 2.862 2.864 1.00 92.75 91 GLN A O 1
ATOM 701 N N . ALA A 1 92 ? -6.748 2.351 2.614 1.00 91.62 92 ALA A N 1
ATOM 702 C CA . ALA A 1 92 ? -6.505 2.132 4.034 1.00 91.62 92 ALA A CA 1
ATOM 703 C C . ALA A 1 92 ? -6.617 3.430 4.844 1.00 91.62 92 ALA A C 1
ATOM 705 O O . ALA A 1 92 ? -7.217 3.425 5.915 1.00 91.62 92 ALA A O 1
ATOM 706 N N . GLU A 1 93 ? -6.099 4.543 4.319 1.00 91.12 93 GLU A N 1
ATOM 707 C CA . GLU A 1 93 ? -6.202 5.856 4.960 1.00 91.12 93 GLU A CA 1
ATOM 708 C C . GLU A 1 93 ? -7.666 6.273 5.142 1.00 91.12 93 GLU A C 1
ATOM 710 O O . GLU A 1 93 ? -8.050 6.680 6.233 1.00 91.12 93 GLU A O 1
ATOM 715 N N . ARG A 1 94 ? -8.503 6.086 4.110 1.00 91.31 94 ARG A N 1
ATOM 716 C CA . ARG A 1 94 ? -9.953 6.353 4.171 1.00 91.31 94 ARG A CA 1
ATOM 717 C C . ARG A 1 94 ? -10.707 5.488 5.183 1.00 91.31 94 ARG A C 1
ATOM 719 O O . ARG A 1 94 ? -11.814 5.853 5.554 1.00 91.31 94 ARG A O 1
ATOM 726 N N . LEU A 1 95 ? -10.175 4.324 5.557 1.00 90.00 95 LEU A N 1
ATOM 727 C CA . LEU A 1 95 ? -10.788 3.454 6.566 1.00 90.00 95 LEU A CA 1
ATOM 728 C C . LEU A 1 95 ? -10.321 3.783 7.987 1.00 90.00 95 LEU A C 1
ATOM 730 O O . LEU A 1 95 ? -11.045 3.507 8.937 1.00 90.00 95 LEU A O 1
ATOM 734 N N . LEU A 1 96 ? -9.102 4.307 8.133 1.00 86.00 96 LEU A N 1
ATOM 735 C CA . LEU A 1 96 ? -8.4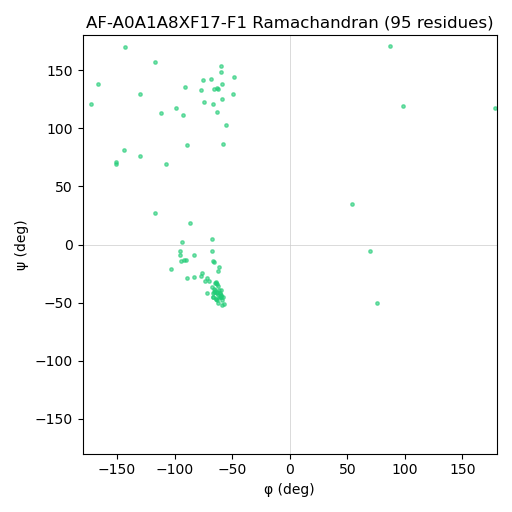63 4.564 9.426 1.00 86.00 96 LEU A CA 1
ATOM 736 C C . LEU A 1 96 ? -8.657 6.002 9.935 1.00 86.00 96 LEU A C 1
ATOM 738 O O . LEU A 1 96 ? -8.380 6.250 11.110 1.00 86.00 96 LEU A O 1
ATOM 742 N N . ARG A 1 97 ? -9.094 6.929 9.076 1.00 82.19 97 ARG A N 1
ATOM 743 C CA . ARG A 1 97 ? -9.430 8.323 9.405 1.00 82.19 97 ARG A CA 1
ATOM 744 C C . ARG A 1 97 ? -10.930 8.562 9.314 1.00 82.19 97 ARG A C 1
ATOM 746 O O . ARG A 1 97 ? -11.427 9.329 10.166 1.00 82.19 97 ARG A O 1
#

Solvent-accessible surface area (backbone atoms only — not comparable to full-atom values): 6503 Å² total; per-residue (Å²): 143,78,82,86,78,88,74,90,75,89,69,88,81,77,67,77,65,64,66,57,52,65,78,48,73,82,59,59,62,87,76,58,73,76,85,48,73,65,45,46,53,52,36,51,55,53,50,52,51,53,31,58,75,70,72,53,90,72,82,78,78,75,78,80,82,88,65,80,70,78,65,58,99,85,51,61,64,57,59,62,47,51,53,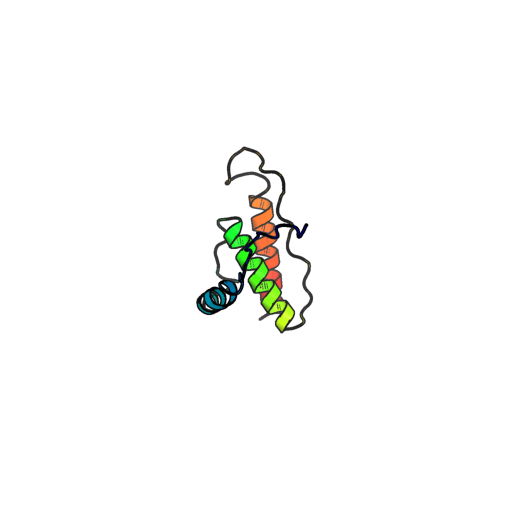50,41,52,53,50,49,54,55,50,48,70,72,77,107

Mean predicted aligned error: 12.52 Å